Protein AF-A0A435B3I1-F1 (afdb_monomer)

Radius of gyration: 18.71 Å; Cα contacts (8 Å, |Δi|>4): 85; chains: 1; bounding box: 48×38×53 Å

Foldseek 3Di:
DPPPDDDDLVCLLQPPPDDCVVVVNDSDDDDPPDFADDAPDPVRVVCVVVVNDDDTGGVVVPDSVQQSVFVSVCVSVVHPTGGDDPDPVRVVVVVCVVPDDPPDDDDDDPDDDPVSVVVD

Secondary structure (DSSP, 8-state):
--TTSPPPHHHHHHHTT--GGGTTT-SSPP----SB---SSHHHHHHHHTTSS---SBTTT--HHHHHHHHHHHHHHT-S-----SSHHHHHHHHHHHH--TT------S---HHHHHH-

Sequence (120 aa):
MNPRQPASFATRAIHLGHDPAQHEGALTPPLHLTSTYAFDSAEAGAALFAGEAPGHIYSRISNPTLDLLERRCADLEGAEAGVALASGMGAICSVFWTFLSPGDEIITDNTLYGCTFAFM

Structure (mmCIF, N/CA/C/O backbone):
data_AF-A0A435B3I1-F1
#
_entry.id   AF-A0A435B3I1-F1
#
loop_
_atom_site.group_PDB
_atom_site.id
_atom_site.type_symbol
_atom_site.label_atom_id
_atom_site.label_alt_id
_atom_site.label_comp_id
_atom_site.label_asym_id
_atom_site.label_entity_id
_atom_site.label_seq_id
_atom_site.pdbx_PDB_ins_code
_atom_site.Cartn_x
_atom_site.Cartn_y
_atom_site.Cartn_z
_atom_site.occupancy
_atom_site.B_iso_or_equiv
_atom_site.auth_seq_id
_atom_site.auth_comp_id
_atom_site.auth_asym_id
_atom_site.auth_atom_id
_atom_site.pdbx_PDB_model_num
ATOM 1 N N . MET A 1 1 ? 21.363 -25.210 0.749 1.00 44.53 1 MET A N 1
ATOM 2 C CA . MET A 1 1 ? 20.382 -24.567 1.653 1.00 44.53 1 MET A CA 1
ATOM 3 C C . MET A 1 1 ? 19.151 -25.453 1.702 1.00 44.53 1 MET A C 1
ATOM 5 O O . MET A 1 1 ? 18.773 -25.969 0.660 1.00 44.53 1 MET A O 1
ATOM 9 N N . ASN A 1 2 ? 18.602 -25.717 2.888 1.00 37.25 2 ASN A N 1
ATOM 10 C CA . ASN A 1 2 ? 17.439 -26.590 3.052 1.00 37.25 2 ASN A CA 1
ATOM 11 C C . ASN A 1 2 ? 16.185 -25.854 2.530 1.00 37.25 2 ASN A C 1
ATOM 13 O O . ASN A 1 2 ? 15.832 -24.834 3.115 1.00 37.25 2 ASN A O 1
ATOM 17 N N . PRO A 1 3 ? 15.508 -26.323 1.468 1.00 54.50 3 PRO A N 1
ATOM 18 C CA . PRO A 1 3 ? 14.385 -25.616 0.834 1.00 54.50 3 PRO A CA 1
ATOM 19 C C . PRO A 1 3 ? 13.087 -25.592 1.673 1.00 54.50 3 PRO A C 1
ATOM 21 O O . PRO A 1 3 ? 12.021 -25.298 1.148 1.00 54.50 3 PRO A O 1
ATOM 24 N N . ARG A 1 4 ? 13.149 -25.941 2.968 1.00 54.47 4 ARG A N 1
ATOM 25 C CA . ARG A 1 4 ? 11.983 -26.177 3.842 1.00 54.47 4 ARG A CA 1
ATOM 26 C C . ARG A 1 4 ? 11.789 -25.168 4.971 1.00 54.47 4 ARG A C 1
ATOM 28 O O . ARG A 1 4 ? 10.816 -25.300 5.703 1.00 54.47 4 ARG A O 1
ATOM 35 N N . GLN A 1 5 ? 12.678 -24.194 5.140 1.00 64.94 5 GLN A N 1
ATOM 36 C CA . GLN A 1 5 ? 12.467 -23.127 6.118 1.00 64.94 5 GLN A CA 1
ATOM 37 C C . GLN A 1 5 ? 12.379 -21.783 5.404 1.00 64.94 5 GLN A C 1
ATOM 39 O O . GLN A 1 5 ? 13.292 -21.462 4.637 1.00 64.94 5 GLN A O 1
ATOM 44 N N . PRO A 1 6 ? 11.308 -21.001 5.642 1.00 73.25 6 PRO A N 1
ATOM 45 C CA . PRO A 1 6 ? 11.270 -19.626 5.179 1.00 73.25 6 PRO A CA 1
ATOM 46 C C . PRO A 1 6 ? 12.493 -18.887 5.727 1.00 73.25 6 PRO A C 1
ATOM 48 O O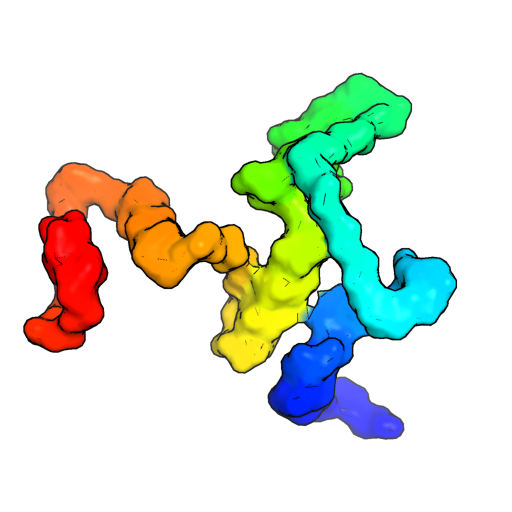 . PRO A 1 6 ? 12.977 -19.175 6.827 1.00 73.25 6 PRO A O 1
ATOM 51 N N . ALA A 1 7 ? 13.022 -17.961 4.930 1.00 90.12 7 ALA A N 1
ATOM 52 C CA . ALA A 1 7 ? 14.134 -17.128 5.358 1.00 90.12 7 ALA A CA 1
ATOM 53 C C . ALA A 1 7 ? 13.786 -16.389 6.665 1.00 90.12 7 ALA A C 1
ATOM 55 O O . ALA A 1 7 ? 12.616 -16.152 6.971 1.00 90.12 7 ALA A O 1
ATOM 56 N N . SER A 1 8 ? 14.806 -16.010 7.440 1.00 95.75 8 SER A N 1
ATOM 57 C CA . SER A 1 8 ? 14.591 -15.289 8.701 1.00 95.75 8 SER A CA 1
ATOM 58 C C . SER A 1 8 ? 13.814 -13.981 8.485 1.00 95.75 8 SER A C 1
ATOM 60 O O . SER A 1 8 ? 13.887 -13.390 7.405 1.00 95.75 8 SER A O 1
ATOM 62 N N . PHE A 1 9 ? 13.125 -13.485 9.520 1.00 97.00 9 PHE A N 1
ATOM 63 C CA . PHE A 1 9 ? 12.417 -12.198 9.468 1.00 97.00 9 PHE A CA 1
ATOM 64 C C . PHE A 1 9 ? 13.310 -11.069 8.930 1.00 97.00 9 PHE A C 1
ATOM 66 O O . PHE A 1 9 ? 12.921 -10.370 8.001 1.00 97.00 9 PHE A O 1
ATOM 73 N N . ALA A 1 10 ? 14.540 -10.947 9.445 1.00 97.94 10 ALA A N 1
ATOM 74 C CA . ALA A 1 10 ? 15.489 -9.924 9.007 1.00 97.94 10 ALA A CA 1
ATOM 75 C C . ALA A 1 10 ? 15.873 -10.076 7.526 1.00 97.94 10 ALA A C 1
ATOM 77 O O . ALA A 1 10 ? 15.958 -9.088 6.802 1.00 97.94 10 ALA A O 1
ATOM 78 N N . THR A 1 11 ? 16.054 -11.312 7.049 1.00 97.06 11 THR A N 1
ATOM 79 C CA . THR A 1 11 ? 16.328 -11.576 5.630 1.00 97.06 11 THR A CA 1
ATOM 80 C C . THR A 1 11 ? 15.153 -11.147 4.754 1.00 97.06 11 THR A C 1
ATOM 82 O O . THR A 1 11 ? 15.364 -10.474 3.748 1.00 97.06 11 THR A O 1
ATOM 85 N N . ARG A 1 12 ? 13.916 -11.487 5.140 1.00 96.81 12 ARG A N 1
ATOM 86 C CA . ARG A 1 12 ? 12.712 -11.098 4.390 1.00 96.81 12 ARG A CA 1
ATOM 87 C C . ARG A 1 12 ? 12.511 -9.580 4.391 1.00 96.81 12 ARG A C 1
ATOM 89 O O . ARG A 1 12 ? 12.287 -9.002 3.333 1.00 96.81 12 ARG A O 1
ATOM 96 N N . ALA A 1 13 ? 12.722 -8.920 5.529 1.00 97.56 13 ALA A N 1
ATOM 97 C CA . ALA A 1 13 ? 12.597 -7.468 5.661 1.00 97.56 13 ALA A CA 1
ATOM 98 C C . ALA A 1 13 ? 13.587 -6.678 4.783 1.00 97.56 13 ALA A C 1
ATOM 100 O O . ALA A 1 13 ? 13.303 -5.545 4.393 1.00 97.56 13 ALA A O 1
ATOM 101 N N . ILE A 1 14 ? 14.737 -7.267 4.446 1.00 96.56 14 ILE A N 1
ATOM 102 C CA . ILE A 1 14 ? 15.728 -6.642 3.563 1.00 96.56 14 ILE A CA 1
ATOM 103 C C . ILE A 1 14 ? 15.472 -7.009 2.094 1.00 96.56 14 ILE A C 1
ATOM 105 O O . ILE A 1 14 ? 15.482 -6.128 1.234 1.00 96.56 14 ILE A O 1
ATOM 109 N N . HIS A 1 15 ? 15.254 -8.292 1.797 1.00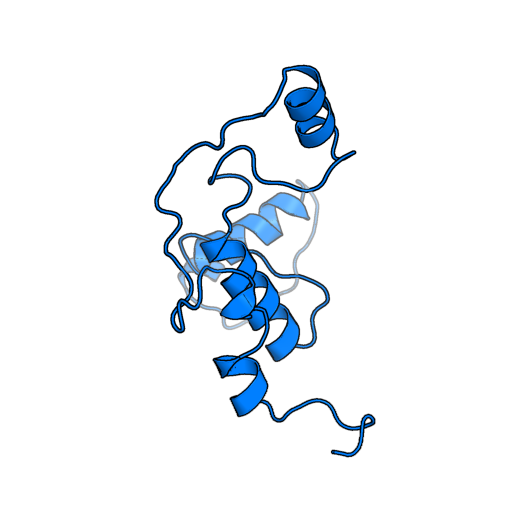 95.56 15 HIS A N 1
ATOM 110 C CA . HIS A 1 15 ? 15.386 -8.821 0.435 1.00 95.56 15 HIS A CA 1
ATOM 111 C C . HIS A 1 15 ? 14.068 -9.151 -0.266 1.00 95.56 15 HIS A C 1
ATOM 113 O O . HIS A 1 15 ? 14.039 -9.211 -1.492 1.00 95.56 15 HIS A O 1
ATOM 119 N N . LEU A 1 16 ? 12.979 -9.397 0.466 1.00 95.62 16 LEU A N 1
ATOM 120 C CA . LEU A 1 16 ? 11.758 -9.906 -0.152 1.00 95.62 16 LEU A CA 1
ATOM 121 C C . LEU A 1 16 ? 11.174 -8.902 -1.157 1.00 95.62 16 LEU A C 1
ATOM 123 O O . LEU A 1 16 ? 11.069 -7.706 -0.874 1.00 95.62 16 LEU A O 1
ATOM 127 N N . GLY A 1 17 ? 10.801 -9.409 -2.331 1.00 93.62 17 GLY A N 1
ATOM 128 C CA . GLY A 1 17 ? 10.165 -8.646 -3.404 1.00 93.62 17 GLY A CA 1
ATOM 129 C C . GLY A 1 17 ? 11.118 -7.871 -4.319 1.00 93.62 17 GLY A C 1
ATOM 130 O O . GLY A 1 17 ? 10.638 -7.314 -5.296 1.00 93.62 17 GLY A O 1
ATOM 131 N N . HIS A 1 18 ? 12.432 -7.840 -4.052 1.00 96.56 18 HIS A N 1
ATOM 132 C CA . HIS A 1 18 ? 13.405 -7.147 -4.911 1.00 96.56 18 HIS A CA 1
ATOM 133 C C . HIS A 1 18 ? 14.507 -8.087 -5.397 1.00 96.56 18 HIS A C 1
ATOM 135 O O . HIS A 1 18 ? 15.271 -8.622 -4.593 1.00 96.56 18 HIS A O 1
ATOM 141 N N . ASP A 1 19 ? 14.620 -8.229 -6.714 1.00 96.12 19 ASP A N 1
ATOM 142 C CA . ASP A 1 19 ? 15.741 -8.894 -7.375 1.00 96.12 19 ASP A CA 1
ATOM 143 C C . ASP A 1 19 ? 16.472 -7.882 -8.276 1.00 96.12 19 ASP A C 1
ATOM 145 O O . ASP A 1 19 ? 15.935 -7.497 -9.319 1.00 96.12 19 ASP A O 1
ATOM 149 N N . PRO A 1 20 ? 17.703 -7.454 -7.929 1.00 96.81 20 PRO A N 1
ATOM 150 C CA . PRO A 1 20 ? 18.486 -6.536 -8.754 1.00 96.81 20 PRO A CA 1
ATOM 151 C C . PRO A 1 20 ? 18.653 -6.986 -10.212 1.00 96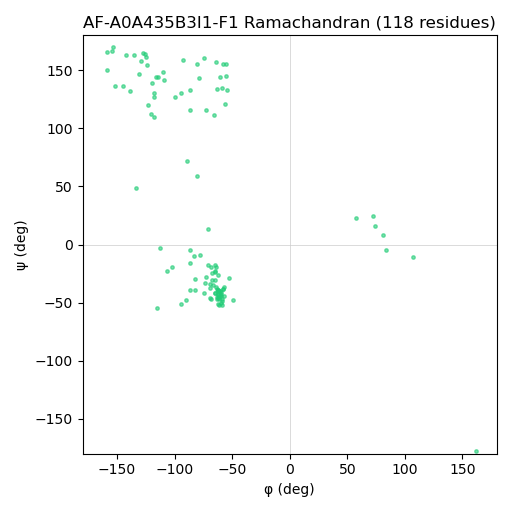.81 20 PRO A C 1
ATOM 153 O O . PRO A 1 20 ? 18.770 -6.138 -11.096 1.00 96.81 20 PRO A O 1
ATOM 156 N N . ALA A 1 21 ? 18.639 -8.295 -10.495 1.00 96.81 21 ALA A N 1
ATOM 157 C CA . ALA A 1 21 ? 18.764 -8.811 -11.859 1.00 96.81 21 ALA A CA 1
ATOM 158 C C . ALA A 1 21 ? 17.579 -8.419 -12.761 1.00 96.81 21 ALA A C 1
ATOM 160 O O . ALA A 1 21 ? 17.740 -8.339 -13.977 1.00 96.81 21 ALA A O 1
ATOM 161 N N . GLN A 1 22 ? 16.414 -8.128 -12.175 1.00 96.00 22 GLN A N 1
ATOM 162 C CA . GLN A 1 22 ? 15.220 -7.650 -12.883 1.00 96.00 22 GLN A CA 1
ATOM 163 C C . GLN A 1 22 ? 15.199 -6.121 -13.053 1.00 96.00 22 GLN A C 1
ATOM 165 O O . GLN A 1 22 ? 14.313 -5.583 -13.712 1.00 96.00 22 GLN A O 1
ATOM 170 N N . HIS A 1 23 ? 16.182 -5.418 -12.481 1.00 96.06 23 HIS A N 1
ATOM 171 C CA . HIS A 1 23 ? 16.236 -3.957 -12.410 1.00 96.06 23 HIS A CA 1
ATOM 172 C C . HIS A 1 23 ? 17.622 -3.420 -12.797 1.00 96.06 23 HIS A C 1
ATOM 174 O O . HIS A 1 23 ? 18.206 -2.620 -12.071 1.00 96.06 23 HIS A O 1
ATOM 180 N N . GLU A 1 24 ? 18.177 -3.888 -13.920 1.00 97.56 24 GLU A N 1
ATOM 181 C CA . GLU A 1 24 ? 19.459 -3.410 -14.483 1.00 97.56 24 GLU A CA 1
ATOM 182 C C . GLU A 1 24 ? 20.663 -3.531 -13.520 1.00 97.56 24 GLU A C 1
ATOM 184 O O . GLU A 1 24 ? 21.665 -2.831 -13.649 1.00 97.56 24 GLU A O 1
ATOM 189 N N . GLY A 1 25 ? 20.584 -4.429 -12.533 1.00 97.25 25 GLY A N 1
ATOM 190 C CA . GLY A 1 25 ? 21.606 -4.594 -11.499 1.00 97.25 25 GLY A CA 1
ATOM 191 C C . GLY A 1 25 ? 21.520 -3.580 -10.353 1.00 97.25 25 GLY A C 1
ATOM 192 O O . GLY A 1 25 ? 22.413 -3.552 -9.503 1.00 97.25 25 GLY A O 1
ATOM 193 N N . ALA A 1 26 ? 20.466 -2.760 -10.286 1.00 97.69 26 ALA A N 1
ATOM 194 C CA . ALA A 1 26 ? 20.266 -1.799 -9.209 1.00 97.69 26 ALA A CA 1
ATOM 195 C C . ALA A 1 26 ? 20.032 -2.514 -7.867 1.00 97.69 26 ALA A C 1
ATOM 197 O O . ALA A 1 26 ? 18.997 -3.144 -7.631 1.00 97.69 26 ALA A O 1
ATOM 198 N N . LEU A 1 27 ? 21.004 -2.398 -6.956 1.00 97.44 27 LEU A N 1
ATOM 199 C CA . LEU A 1 27 ? 20.909 -2.999 -5.624 1.00 97.44 27 LEU A CA 1
ATOM 200 C C . LEU A 1 27 ? 19.741 -2.413 -4.820 1.00 97.44 27 LEU A C 1
ATOM 202 O O . LEU A 1 27 ? 19.004 -3.152 -4.172 1.00 97.44 27 LEU A O 1
ATOM 206 N N . THR A 1 28 ? 19.568 -1.094 -4.882 1.00 97.62 28 THR A N 1
ATOM 207 C CA . THR A 1 28 ? 18.419 -0.400 -4.297 1.00 97.62 28 THR A CA 1
ATOM 208 C C . THR A 1 28 ? 17.273 -0.381 -5.313 1.00 97.62 28 THR A C 1
ATOM 210 O O . THR A 1 28 ? 17.523 -0.008 -6.461 1.00 97.62 28 THR A O 1
ATOM 213 N N . PRO A 1 29 ? 16.031 -0.721 -4.919 1.00 97.88 29 PRO A N 1
ATOM 214 C CA . PRO A 1 29 ? 14.874 -0.617 -5.804 1.00 97.88 29 PRO A CA 1
ATOM 215 C C . PRO A 1 29 ? 14.726 0.797 -6.395 1.00 97.88 29 PRO A C 1
ATOM 217 O O . PRO A 1 29 ? 14.793 1.773 -5.639 1.00 97.88 29 PRO A O 1
ATOM 220 N N . PRO A 1 30 ? 14.502 0.943 -7.713 1.00 97.44 30 PRO A N 1
ATOM 221 C CA . PRO A 1 30 ? 14.241 2.242 -8.324 1.00 97.44 30 PRO A CA 1
ATOM 222 C C . PRO A 1 30 ? 12.978 2.922 -7.770 1.00 97.44 30 PRO A C 1
ATOM 224 O O . PRO A 1 30 ? 11.959 2.277 -7.497 1.00 97.44 30 PRO A O 1
ATOM 227 N N . LEU A 1 31 ? 13.020 4.252 -7.655 1.00 98.06 31 LEU A N 1
ATOM 228 C CA . LEU A 1 31 ? 11.865 5.061 -7.260 1.00 98.06 31 LEU A CA 1
ATOM 229 C C . LEU A 1 31 ? 11.015 5.420 -8.483 1.00 98.06 31 LEU A C 1
ATOM 231 O O . LEU A 1 31 ? 11.445 6.180 -9.350 1.00 98.06 31 LEU A O 1
ATOM 235 N N . HIS A 1 32 ? 9.778 4.933 -8.519 1.00 98.38 32 HIS A N 1
ATOM 236 C CA . HIS A 1 32 ? 8.824 5.208 -9.591 1.00 98.38 32 HIS A CA 1
ATOM 237 C C . HIS A 1 32 ? 8.010 6.469 -9.274 1.00 98.38 32 HIS A C 1
ATOM 239 O O . HIS A 1 32 ? 6.824 6.410 -8.949 1.00 98.38 32 HIS A O 1
ATOM 245 N N . LEU A 1 33 ? 8.660 7.633 -9.362 1.00 98.50 33 LEU A N 1
ATOM 246 C CA . LEU A 1 33 ? 8.058 8.949 -9.105 1.00 98.50 33 LEU A CA 1
ATOM 247 C C . LEU A 1 33 ? 7.264 9.468 -10.315 1.00 98.50 33 LEU A C 1
ATOM 249 O O . LEU A 1 33 ? 7.550 10.529 -10.865 1.00 98.50 33 LEU A O 1
ATOM 253 N N . THR A 1 34 ? 6.259 8.703 -10.735 1.00 98.56 34 THR A N 1
ATOM 254 C CA . THR A 1 34 ? 5.334 9.061 -11.818 1.00 98.56 34 THR A CA 1
ATOM 255 C C . THR A 1 34 ? 3.888 9.019 -11.335 1.00 98.56 34 THR A C 1
ATOM 257 O O . THR A 1 34 ? 3.550 8.291 -10.399 1.00 98.56 34 THR A O 1
ATOM 260 N N . SER A 1 35 ? 3.012 9.786 -11.979 1.00 98.50 35 SER A N 1
ATOM 261 C CA . SER A 1 35 ? 1.566 9.710 -11.760 1.00 98.50 35 SER A CA 1
ATOM 262 C C . SER A 1 35 ? 0.894 8.651 -12.637 1.00 98.50 35 SER A C 1
ATOM 264 O O . SER A 1 35 ? 0.004 7.960 -12.154 1.00 98.50 35 SER A O 1
ATOM 266 N N . THR A 1 36 ? 1.309 8.512 -13.898 1.00 98.25 36 THR A N 1
ATOM 267 C CA . THR A 1 36 ? 0.658 7.670 -14.915 1.00 98.25 36 THR A CA 1
ATOM 268 C C . THR A 1 36 ? 1.660 6.744 -15.596 1.00 98.25 36 THR A C 1
ATOM 270 O O . THR A 1 36 ? 2.859 7.038 -15.629 1.00 98.25 36 THR A O 1
ATOM 273 N N . TYR A 1 37 ? 1.155 5.654 -16.169 1.00 98.44 37 TYR A N 1
ATOM 274 C CA . TYR A 1 37 ? 1.931 4.682 -16.938 1.00 98.44 37 TYR A CA 1
ATOM 275 C C . TYR A 1 37 ? 1.449 4.664 -18.390 1.00 98.44 37 TYR A C 1
ATOM 277 O O . TYR A 1 37 ? 0.267 4.883 -18.658 1.00 98.44 37 TYR A O 1
ATOM 285 N N . ALA A 1 38 ? 2.378 4.478 -19.326 1.00 98.00 38 ALA A N 1
ATOM 286 C CA . ALA A 1 38 ? 2.061 4.350 -20.744 1.00 98.00 38 ALA A CA 1
ATOM 287 C C . ALA A 1 38 ? 1.587 2.924 -21.065 1.00 98.00 38 ALA A C 1
ATOM 289 O O . ALA A 1 38 ? 1.957 1.977 -20.373 1.00 98.00 38 ALA A O 1
ATOM 290 N N . PHE A 1 39 ? 0.801 2.786 -22.134 1.00 97.50 39 PHE A N 1
ATOM 291 C CA . PHE A 1 39 ? 0.358 1.495 -22.661 1.00 97.50 39 PHE A CA 1
ATOM 292 C C . PHE A 1 39 ? 0.952 1.271 -24.047 1.00 97.50 39 PHE A C 1
ATOM 294 O O . PHE A 1 39 ? 1.044 2.214 -24.836 1.00 97.50 39 PHE A O 1
ATOM 301 N N . ASP A 1 40 ? 1.286 0.022 -24.359 1.00 95.19 40 ASP A N 1
ATOM 302 C CA . ASP A 1 40 ? 1.810 -0.352 -25.677 1.00 95.19 40 ASP A CA 1
ATOM 303 C C . ASP A 1 40 ? 0.753 -0.208 -26.786 1.00 95.19 40 ASP A C 1
ATOM 305 O O . ASP A 1 40 ? 1.081 0.091 -27.934 1.00 95.19 40 ASP A O 1
ATOM 309 N N . SER A 1 41 ? -0.528 -0.401 -26.447 1.00 98.00 41 SER A N 1
ATOM 310 C CA . SER A 1 41 ? -1.667 -0.214 -27.350 1.00 98.00 41 SER A CA 1
ATOM 311 C C . SER A 1 41 ? -2.954 0.123 -26.587 1.00 98.00 41 SER A C 1
ATOM 313 O O . SER A 1 41 ? -3.020 0.015 -25.357 1.00 98.00 41 SER A O 1
ATOM 315 N N . ALA A 1 42 ? -4.002 0.521 -27.316 1.00 98.00 42 ALA A N 1
ATOM 316 C CA . ALA A 1 42 ? -5.321 0.767 -26.732 1.00 98.00 42 ALA A CA 1
ATOM 317 C C . ALA A 1 42 ? -5.926 -0.514 -26.129 1.00 98.00 42 ALA A C 1
ATOM 319 O O . ALA A 1 42 ? -6.519 -0.473 -25.053 1.00 98.00 42 ALA A O 1
ATOM 320 N N . GLU A 1 43 ? -5.726 -1.653 -26.792 1.00 98.12 43 GLU A N 1
ATOM 321 C CA . GLU A 1 43 ? -6.165 -2.975 -26.344 1.00 98.12 43 GLU A CA 1
ATOM 322 C C . GLU A 1 43 ? -5.451 -3.391 -25.054 1.00 98.12 43 GLU A C 1
ATOM 324 O O . GLU A 1 43 ? -6.098 -3.881 -24.130 1.00 98.12 43 GLU A O 1
ATOM 329 N N . ALA A 1 44 ? -4.140 -3.134 -24.949 1.00 97.38 44 ALA A N 1
ATOM 330 C CA . ALA A 1 44 ? -3.382 -3.391 -23.725 1.00 97.38 44 ALA A CA 1
ATOM 331 C C . ALA A 1 44 ? -3.904 -2.547 -22.551 1.00 97.38 44 ALA A C 1
ATOM 333 O O . ALA A 1 44 ? -4.111 -3.064 -21.453 1.00 97.38 44 ALA A O 1
ATOM 334 N N . GLY A 1 45 ? -4.186 -1.261 -22.794 1.00 97.31 45 GLY A N 1
ATOM 335 C CA . GLY A 1 45 ? -4.820 -0.394 -21.801 1.00 97.31 45 GLY A CA 1
ATOM 336 C C . GLY A 1 45 ? -6.186 -0.927 -21.359 1.00 97.31 45 GLY A C 1
ATOM 337 O O . GLY A 1 45 ? -6.449 -1.021 -20.162 1.00 97.31 45 GLY A O 1
ATOM 338 N N . ALA A 1 46 ? -7.040 -1.328 -22.305 1.00 97.94 46 ALA A N 1
ATOM 339 C CA . ALA A 1 46 ? -8.363 -1.877 -22.005 1.00 97.94 46 ALA A CA 1
ATOM 340 C C . ALA A 1 46 ? -8.291 -3.140 -21.128 1.00 97.94 46 ALA A C 1
ATOM 342 O O . ALA A 1 46 ? -9.017 -3.225 -20.138 1.00 97.94 46 ALA A O 1
ATOM 343 N N . ALA A 1 47 ? -7.379 -4.069 -21.434 1.00 98.00 47 ALA A N 1
ATOM 344 C CA . ALA A 1 47 ? -7.177 -5.286 -20.647 1.00 98.00 47 ALA A CA 1
ATOM 345 C C . ALA A 1 47 ? -6.728 -4.989 -19.203 1.00 98.00 47 ALA A C 1
ATOM 347 O O . ALA A 1 47 ? -7.214 -5.616 -18.261 1.00 98.00 47 ALA A O 1
ATOM 348 N N . LEU A 1 48 ? -5.850 -3.995 -19.004 1.00 97.00 48 LEU A N 1
ATOM 349 C CA . LEU A 1 48 ? -5.447 -3.544 -17.665 1.00 97.00 48 LEU A CA 1
ATOM 350 C C . LEU A 1 48 ? -6.634 -2.971 -16.878 1.00 97.00 48 LEU A C 1
ATOM 352 O O . LEU A 1 48 ? -6.839 -3.335 -15.722 1.00 97.00 48 LEU A O 1
ATOM 356 N N . PHE A 1 49 ? -7.440 -2.098 -17.492 1.00 96.94 49 PHE A N 1
ATOM 357 C CA . PHE A 1 49 ? -8.618 -1.514 -16.837 1.00 96.94 49 PHE A CA 1
ATOM 358 C C . PHE A 1 49 ? -9.698 -2.551 -16.502 1.00 96.94 49 PHE A C 1
ATOM 360 O O . PHE A 1 49 ? -10.407 -2.382 -15.511 1.00 96.94 49 PHE A O 1
ATOM 367 N N . ALA A 1 50 ? -9.816 -3.612 -17.303 1.00 97.44 50 ALA A N 1
ATOM 368 C CA . ALA A 1 50 ? -10.726 -4.727 -17.051 1.00 97.44 50 ALA A CA 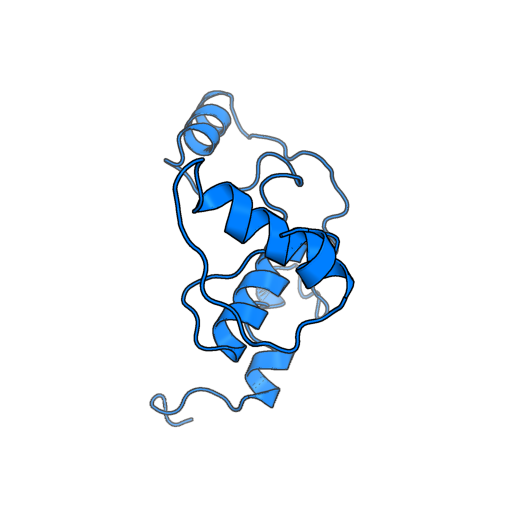1
ATOM 369 C C . ALA A 1 50 ? -10.208 -5.710 -15.981 1.00 97.44 50 ALA A C 1
ATOM 371 O O . ALA A 1 50 ? -10.954 -6.589 -15.553 1.00 97.44 50 ALA A O 1
ATOM 372 N N . GLY A 1 51 ? -8.951 -5.576 -15.535 1.00 95.56 51 GLY A N 1
ATOM 373 C CA . GLY A 1 51 ? -8.314 -6.517 -14.608 1.00 95.56 51 GLY A CA 1
ATOM 374 C C . GLY A 1 51 ? -7.929 -7.855 -15.252 1.00 95.56 51 GLY A C 1
ATOM 375 O O . GLY A 1 51 ? -7.667 -8.827 -14.551 1.00 95.56 51 GLY A O 1
ATOM 376 N N . GLU A 1 52 ? -7.895 -7.914 -16.583 1.00 97.62 52 GLU A N 1
ATOM 377 C CA . GLU A 1 52 ? -7.571 -9.113 -17.367 1.00 97.62 52 GLU A CA 1
ATOM 378 C C . GLU A 1 52 ? -6.058 -9.271 -17.589 1.00 97.62 52 GLU A C 1
ATOM 380 O O . GLU A 1 52 ? -5.583 -10.353 -17.938 1.00 97.62 52 GLU A O 1
ATOM 385 N N . ALA A 1 53 ? -5.291 -8.202 -17.363 1.00 96.44 53 ALA A N 1
ATOM 386 C CA . ALA A 1 53 ? -3.836 -8.187 -17.419 1.00 96.44 53 ALA A CA 1
ATOM 387 C C . ALA A 1 53 ? -3.243 -7.518 -16.163 1.00 96.44 53 ALA A C 1
ATOM 389 O O . ALA A 1 53 ? -3.840 -6.579 -15.630 1.00 96.44 53 ALA A O 1
ATOM 390 N N . PRO A 1 54 ? -2.062 -7.956 -15.685 1.00 95.81 54 PRO A N 1
ATOM 391 C CA . PRO A 1 54 ? -1.358 -7.283 -14.603 1.00 95.81 54 PRO A CA 1
ATOM 392 C C . PRO A 1 54 ? -0.621 -6.044 -15.122 1.00 95.81 54 PRO A C 1
ATOM 394 O O . PRO A 1 54 ? -0.032 -6.059 -16.201 1.00 95.81 54 PRO A O 1
ATOM 397 N N . GLY A 1 55 ? -0.582 -4.989 -14.316 1.00 95.75 55 GLY A N 1
ATOM 398 C CA . GLY A 1 55 ? 0.206 -3.801 -14.615 1.00 95.75 55 GLY A CA 1
ATOM 399 C C . GLY A 1 55 ? -0.242 -2.590 -13.813 1.00 95.75 55 GLY A C 1
ATOM 400 O O . GLY A 1 55 ? -1.144 -2.663 -12.977 1.00 95.75 55 GLY A O 1
ATOM 401 N N . HIS A 1 56 ? 0.407 -1.463 -14.082 1.00 97.75 56 HIS A N 1
ATOM 402 C CA . HIS A 1 56 ? 0.092 -0.189 -13.453 1.00 97.75 56 HIS A CA 1
ATOM 403 C C . HIS A 1 56 ? -0.562 0.743 -14.470 1.00 97.75 56 HIS A C 1
ATOM 405 O O . HIS A 1 56 ? -0.182 0.778 -15.636 1.00 97.75 56 HIS A O 1
ATOM 411 N N . ILE A 1 57 ? -1.554 1.499 -14.010 1.00 98.25 57 ILE A N 1
ATOM 412 C CA . ILE A 1 57 ? -2.331 2.438 -14.832 1.00 98.25 57 ILE A CA 1
ATOM 413 C C . ILE A 1 57 ? -2.071 3.858 -14.334 1.00 98.25 57 ILE A C 1
ATOM 415 O O . ILE A 1 57 ? -1.637 4.738 -15.076 1.00 98.25 57 ILE A O 1
ATOM 419 N N . TYR A 1 58 ? -2.295 4.071 -13.036 1.00 98.31 58 TYR A N 1
ATOM 420 C CA . TYR A 1 58 ? -2.170 5.365 -12.382 1.00 98.31 58 TYR A CA 1
ATOM 421 C C . TYR A 1 58 ? -1.800 5.174 -10.905 1.00 98.31 58 TYR A C 1
ATOM 423 O O . TYR A 1 58 ? -2.411 4.355 -10.218 1.00 98.31 58 TYR A O 1
ATOM 431 N N . SER A 1 59 ? -0.851 5.959 -10.390 1.00 98.69 59 SER A N 1
ATOM 432 C CA . SER A 1 59 ? -0.227 5.762 -9.069 1.00 98.69 59 SER A CA 1
ATOM 433 C C . SER A 1 59 ? -1.167 5.924 -7.872 1.00 98.69 59 SER A C 1
ATOM 435 O O . SER A 1 59 ? -0.848 5.451 -6.789 1.00 98.69 59 SER A O 1
ATOM 437 N N . ARG A 1 60 ? -2.340 6.552 -8.042 1.00 98.44 60 ARG A N 1
ATOM 438 C CA . ARG A 1 60 ? -3.394 6.544 -7.005 1.00 98.44 60 ARG A CA 1
ATOM 439 C C . ARG A 1 60 ? -4.003 5.150 -6.792 1.00 98.44 60 ARG A C 1
ATOM 441 O O . ARG A 1 60 ? -4.578 4.923 -5.739 1.00 98.44 60 ARG A O 1
ATOM 448 N N . ILE A 1 61 ? -3.938 4.273 -7.796 1.00 97.62 61 ILE A N 1
ATOM 449 C CA . ILE A 1 61 ? -4.472 2.903 -7.751 1.00 97.62 61 ILE A CA 1
ATOM 450 C C . ILE A 1 61 ? -3.359 1.930 -7.352 1.00 97.62 61 ILE A C 1
ATOM 452 O O . ILE A 1 61 ? -3.541 1.148 -6.430 1.00 97.62 61 ILE A O 1
ATOM 456 N N . SER A 1 62 ? -2.214 1.983 -8.040 1.00 98.06 62 SER A N 1
ATOM 457 C CA . SER A 1 62 ? -1.038 1.164 -7.728 1.00 98.06 62 SER A CA 1
ATOM 458 C C . SER A 1 62 ? 0.239 1.785 -8.302 1.00 98.06 62 SER A C 1
ATOM 460 O O . SER A 1 62 ? 0.211 2.458 -9.335 1.00 98.06 62 SER A O 1
ATOM 462 N N . ASN A 1 63 ? 1.377 1.550 -7.648 1.00 98.69 63 ASN A N 1
ATOM 463 C CA . ASN A 1 63 ? 2.691 2.061 -8.046 1.00 98.69 63 ASN A CA 1
ATOM 464 C C . ASN A 1 63 ? 3.772 1.010 -7.715 1.00 98.69 63 ASN A C 1
ATOM 466 O O . ASN A 1 63 ? 3.722 0.490 -6.604 1.00 98.69 63 ASN A O 1
ATOM 470 N N . PRO A 1 64 ? 4.759 0.714 -8.589 1.00 98.12 64 PRO A N 1
ATOM 471 C CA . PRO A 1 64 ? 5.752 -0.338 -8.344 1.00 98.12 64 PRO A CA 1
ATOM 472 C C . PRO A 1 64 ? 6.546 -0.170 -7.043 1.00 98.12 64 PRO A C 1
ATOM 474 O O . PRO A 1 64 ? 6.868 -1.144 -6.369 1.00 98.12 64 PRO A O 1
ATOM 477 N N . THR A 1 65 ? 6.864 1.071 -6.661 1.00 98.56 65 THR A N 1
ATOM 478 C CA . THR A 1 65 ? 7.579 1.344 -5.409 1.00 98.56 65 THR A CA 1
ATOM 479 C C . THR A 1 65 ? 6.702 1.046 -4.191 1.00 98.56 65 THR A C 1
ATOM 481 O O . THR A 1 65 ? 7.210 0.537 -3.193 1.00 98.56 65 THR A O 1
ATOM 484 N N . LEU A 1 66 ? 5.397 1.332 -4.264 1.00 98.62 66 LEU A N 1
ATOM 485 C CA . LEU A 1 66 ? 4.448 1.017 -3.192 1.00 98.62 66 LEU A CA 1
ATOM 486 C C . LEU A 1 66 ? 4.134 -0.483 -3.150 1.00 98.62 66 LEU A C 1
ATOM 488 O O . LEU A 1 66 ? 4.160 -1.054 -2.071 1.00 98.62 66 LEU A O 1
ATOM 492 N N . ASP A 1 67 ? 3.951 -1.134 -4.297 1.00 98.19 67 ASP A N 1
ATOM 493 C CA . ASP A 1 67 ? 3.688 -2.577 -4.408 1.00 98.19 67 ASP A CA 1
ATOM 494 C C . ASP A 1 67 ? 4.807 -3.414 -3.760 1.00 98.19 67 ASP A C 1
ATOM 496 O O . ASP A 1 67 ? 4.545 -4.378 -3.039 1.00 98.19 67 ASP A O 1
ATOM 500 N N . LEU A 1 68 ? 6.070 -2.996 -3.903 1.00 98.38 68 LEU A N 1
ATOM 501 C CA . LEU A 1 68 ? 7.181 -3.615 -3.176 1.00 98.38 68 LEU A CA 1
ATOM 502 C C . LEU A 1 68 ? 7.030 -3.490 -1.648 1.00 98.38 68 LEU A C 1
ATOM 504 O O . LEU A 1 68 ? 7.252 -4.465 -0.926 1.00 98.38 68 LEU A O 1
ATOM 508 N N . LEU A 1 69 ? 6.675 -2.300 -1.151 1.00 98.50 69 LEU A N 1
ATOM 509 C CA . LEU A 1 69 ? 6.432 -2.066 0.276 1.00 98.50 69 LEU A CA 1
ATOM 510 C C . LEU A 1 69 ? 5.252 -2.912 0.772 1.00 98.50 69 LEU A C 1
ATOM 512 O O . LEU A 1 69 ? 5.364 -3.572 1.801 1.00 98.50 69 LEU A O 1
ATOM 516 N N . GLU A 1 70 ? 4.154 -2.922 0.023 1.00 98.69 70 GLU A N 1
ATOM 517 C CA . GLU A 1 70 ? 2.915 -3.640 0.322 1.00 98.69 70 GLU A CA 1
ATOM 518 C C . GLU A 1 70 ? 3.152 -5.143 0.449 1.00 98.69 70 GLU A C 1
ATOM 520 O O . GLU A 1 70 ? 2.831 -5.730 1.484 1.00 98.69 70 GLU A O 1
ATOM 525 N N . ARG A 1 71 ? 3.797 -5.758 -0.551 1.00 98.06 71 ARG A N 1
ATOM 526 C CA . ARG A 1 71 ? 4.145 -7.188 -0.534 1.00 98.06 71 ARG A CA 1
ATOM 527 C C . ARG A 1 71 ? 5.068 -7.537 0.622 1.00 98.06 71 ARG A C 1
ATOM 529 O O . ARG A 1 71 ? 4.914 -8.586 1.244 1.00 98.06 71 ARG A O 1
ATOM 536 N N . ARG A 1 72 ? 6.036 -6.666 0.917 1.00 97.94 72 ARG A N 1
ATOM 537 C CA . ARG A 1 72 ? 6.989 -6.899 2.001 1.00 97.94 72 ARG A CA 1
ATOM 538 C C . ARG A 1 72 ? 6.324 -6.804 3.366 1.00 97.94 72 ARG A C 1
ATOM 540 O O . ARG A 1 72 ? 6.531 -7.688 4.186 1.00 97.94 72 ARG A O 1
ATOM 547 N N . CYS A 1 73 ? 5.511 -5.781 3.611 1.00 98.19 73 CYS A N 1
ATOM 548 C CA . CYS A 1 73 ? 4.740 -5.676 4.847 1.00 98.19 73 CYS A CA 1
ATOM 549 C C . CYS A 1 73 ? 3.778 -6.860 5.009 1.00 98.19 73 CYS A C 1
ATOM 551 O O . CYS A 1 73 ? 3.739 -7.445 6.087 1.00 98.19 73 CYS A O 1
ATOM 553 N N . ALA A 1 74 ? 3.078 -7.263 3.942 1.00 98.31 74 ALA A N 1
ATOM 554 C CA . ALA A 1 74 ? 2.176 -8.413 3.972 1.00 98.31 74 ALA A CA 1
ATOM 555 C C . ALA A 1 74 ? 2.901 -9.709 4.374 1.00 98.31 74 ALA A C 1
ATOM 557 O O . ALA A 1 74 ? 2.478 -10.386 5.307 1.00 98.31 74 ALA A O 1
ATOM 558 N N . ASP A 1 75 ? 4.045 -10.015 3.753 1.00 97.69 75 ASP A N 1
ATOM 559 C CA . ASP A 1 75 ? 4.852 -11.193 4.100 1.00 97.69 75 ASP A CA 1
ATOM 560 C C . ASP A 1 75 ? 5.357 -11.168 5.555 1.00 97.69 75 ASP A C 1
ATOM 562 O O . ASP A 1 75 ? 5.375 -12.203 6.235 1.00 97.69 75 ASP A O 1
ATOM 566 N N . LEU A 1 76 ? 5.768 -9.997 6.051 1.00 97.50 76 LEU A N 1
ATOM 567 C CA . LEU A 1 76 ? 6.265 -9.854 7.419 1.00 97.50 76 LEU A CA 1
ATOM 568 C C . LEU A 1 76 ? 5.159 -10.031 8.467 1.00 97.50 76 LEU A C 1
ATOM 570 O O . LEU A 1 76 ? 5.442 -10.605 9.518 1.00 97.50 76 LEU A O 1
ATOM 574 N N . GLU A 1 77 ? 3.933 -9.606 8.163 1.00 97.94 77 GLU A N 1
ATOM 575 C CA . GLU A 1 77 ? 2.739 -9.793 9.004 1.00 97.94 77 GLU A CA 1
ATOM 576 C C . GLU A 1 77 ? 2.080 -11.176 8.822 1.00 97.94 77 GLU A C 1
ATOM 578 O O . GLU A 1 77 ? 1.200 -11.557 9.591 1.00 97.94 77 GLU A O 1
ATOM 583 N N . GLY A 1 78 ? 2.495 -11.956 7.816 1.00 97.00 78 GLY A N 1
ATOM 584 C CA . GLY A 1 78 ? 1.857 -13.232 7.472 1.00 97.00 78 GLY A CA 1
ATOM 585 C C . GLY A 1 78 ? 0.485 -13.073 6.805 1.00 97.00 78 GLY A C 1
ATOM 586 O O . GLY A 1 78 ? -0.344 -13.977 6.889 1.00 97.00 78 GLY A O 1
ATOM 587 N N . ALA A 1 79 ? 0.244 -11.929 6.165 1.00 97.50 79 ALA A N 1
ATOM 588 C CA . ALA A 1 79 ? -0.971 -11.613 5.428 1.00 97.50 79 ALA A CA 1
ATOM 589 C C . ALA A 1 79 ? -0.848 -11.973 3.937 1.00 97.50 79 ALA A C 1
ATOM 591 O O . ALA A 1 79 ? 0.248 -12.067 3.384 1.00 97.50 79 ALA A O 1
ATOM 592 N N . GLU A 1 80 ? -1.990 -12.135 3.267 1.00 97.94 80 GLU A N 1
ATOM 593 C CA . GLU A 1 80 ? -2.045 -12.446 1.830 1.00 97.94 80 GLU A CA 1
ATOM 594 C C . GLU A 1 80 ? -1.688 -11.239 0.948 1.00 97.94 80 GLU A C 1
ATOM 596 O O . GLU A 1 80 ? -1.107 -11.400 -0.124 1.00 97.94 80 GLU A O 1
ATOM 601 N N . ALA A 1 81 ? -2.028 -10.029 1.397 1.00 98.00 81 ALA A N 1
ATOM 602 C CA . ALA A 1 81 ? -1.820 -8.784 0.667 1.00 98.00 81 ALA A CA 1
ATOM 603 C C . ALA A 1 81 ? -1.706 -7.588 1.623 1.00 98.00 81 ALA A C 1
ATOM 605 O O . ALA A 1 81 ? -2.043 -7.678 2.805 1.00 98.00 81 ALA A O 1
ATOM 606 N N . GLY A 1 82 ? -1.245 -6.455 1.093 1.00 97.88 82 GLY A N 1
ATOM 607 C CA . GLY A 1 82 ? -1.159 -5.181 1.799 1.00 97.88 82 GLY A CA 1
ATOM 608 C C . GLY A 1 82 ? -1.510 -4.019 0.875 1.00 97.88 82 GLY A C 1
ATOM 609 O O . GLY A 1 82 ? -1.515 -4.170 -0.342 1.00 97.88 82 GLY A O 1
ATOM 610 N N . VAL A 1 83 ? -1.804 -2.860 1.463 1.00 98.38 83 VAL A N 1
ATOM 611 C CA . VAL A 1 83 ? -2.026 -1.602 0.739 1.00 98.38 83 VAL A CA 1
ATOM 612 C C . VAL A 1 83 ? -1.346 -0.463 1.498 1.00 98.38 83 VAL A C 1
ATOM 614 O O . VAL A 1 83 ? -1.471 -0.358 2.720 1.00 98.38 83 VAL A O 1
ATOM 617 N N . ALA A 1 84 ? -0.594 0.377 0.793 1.00 98.56 84 ALA A N 1
ATOM 618 C CA . ALA A 1 84 ? 0.114 1.516 1.351 1.00 98.56 84 ALA A CA 1
ATOM 619 C C . ALA A 1 84 ? -0.741 2.780 1.215 1.00 98.56 84 ALA A C 1
ATOM 621 O O . ALA A 1 84 ? -1.245 3.108 0.142 1.00 98.56 84 ALA A O 1
ATOM 622 N N . LEU A 1 85 ? -0.886 3.524 2.312 1.00 98.69 85 LEU A N 1
ATOM 623 C CA . LEU A 1 85 ? -1.677 4.753 2.352 1.00 98.69 85 LEU A CA 1
ATOM 624 C C . LEU A 1 85 ? -0.8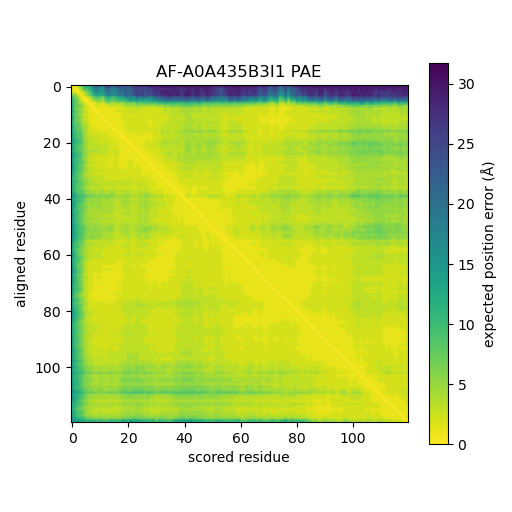54 5.931 2.862 1.00 98.69 85 LEU A C 1
ATOM 626 O O . LEU A 1 85 ? 0.172 5.774 3.519 1.00 98.69 85 LEU A O 1
ATOM 630 N N . ALA A 1 86 ? -1.340 7.137 2.574 1.00 98.56 86 ALA A N 1
ATOM 631 C CA . ALA A 1 86 ? -0.652 8.380 2.913 1.00 98.56 86 ALA A CA 1
ATOM 632 C C . ALA A 1 86 ? -0.498 8.622 4.430 1.00 98.56 86 ALA A C 1
ATOM 634 O O . ALA A 1 86 ? 0.323 9.442 4.834 1.00 98.56 86 ALA A O 1
ATOM 635 N N . SER A 1 87 ? -1.293 7.956 5.277 1.00 98.69 87 SER A N 1
ATOM 636 C CA . SER A 1 87 ? -1.191 8.042 6.738 1.00 98.69 87 SER A CA 1
ATOM 637 C C . SER A 1 87 ? -1.835 6.837 7.429 1.00 98.69 87 SER A C 1
ATOM 639 O O . SER A 1 87 ? -2.638 6.122 6.828 1.00 98.69 87 SER A O 1
ATOM 641 N N . GLY A 1 88 ? -1.544 6.658 8.724 1.00 98.38 88 GLY A N 1
ATOM 642 C CA . GLY A 1 88 ? -2.200 5.637 9.551 1.00 98.38 88 GLY A CA 1
ATOM 643 C C . GLY A 1 88 ? -3.721 5.825 9.638 1.00 98.38 88 GLY A C 1
ATOM 644 O O . GLY A 1 88 ? -4.465 4.863 9.485 1.00 98.38 88 GLY A O 1
ATOM 645 N N . MET A 1 89 ? -4.201 7.067 9.781 1.00 98.62 89 MET A N 1
ATOM 646 C CA . MET A 1 89 ? -5.643 7.352 9.728 1.00 98.62 89 MET A CA 1
ATOM 647 C C . MET A 1 89 ? -6.231 7.095 8.339 1.00 98.62 89 MET A C 1
ATOM 649 O O . MET A 1 89 ? -7.349 6.609 8.244 1.00 98.62 89 MET A O 1
ATOM 653 N N . GLY A 1 90 ? -5.477 7.352 7.264 1.00 98.62 90 GLY A N 1
ATOM 654 C CA . GLY A 1 90 ? -5.885 6.982 5.911 1.00 98.62 90 GLY A CA 1
ATOM 655 C C . GLY A 1 90 ? -6.156 5.482 5.794 1.00 98.62 90 GLY A C 1
ATOM 656 O O . GLY A 1 90 ? -7.192 5.103 5.253 1.00 98.62 90 GLY A O 1
ATOM 657 N N . ALA A 1 91 ? -5.278 4.643 6.356 1.00 98.56 91 ALA A N 1
ATOM 658 C CA . ALA A 1 91 ? -5.467 3.192 6.397 1.00 98.56 91 ALA A CA 1
ATOM 659 C C . ALA A 1 91 ? -6.727 2.787 7.175 1.00 98.56 91 ALA A C 1
ATOM 661 O O . ALA A 1 91 ? -7.579 2.092 6.628 1.00 98.56 91 ALA A O 1
ATOM 662 N N . ILE A 1 92 ? -6.886 3.282 8.408 1.00 98.44 92 ILE A N 1
ATOM 663 C CA . ILE A 1 92 ? -8.045 2.970 9.261 1.00 98.44 92 ILE A CA 1
ATOM 664 C C . ILE A 1 92 ? -9.356 3.402 8.594 1.00 98.44 92 ILE A C 1
ATOM 666 O O . ILE A 1 92 ? -10.276 2.597 8.457 1.00 98.44 92 ILE A O 1
ATOM 670 N N . CYS A 1 93 ? -9.436 4.649 8.122 1.00 98.25 93 CYS A N 1
ATOM 671 C CA . CYS A 1 93 ? -10.642 5.157 7.476 1.00 98.25 93 CYS A CA 1
ATOM 672 C C . CYS A 1 93 ? -10.968 4.378 6.198 1.00 98.25 93 CYS A C 1
ATOM 674 O O . CYS A 1 93 ? -12.134 4.092 5.956 1.00 98.25 93 CYS A O 1
ATOM 676 N N . SER A 1 94 ? -9.968 4.018 5.386 1.00 98.44 94 SER A N 1
ATOM 677 C CA . SER A 1 94 ? -10.205 3.265 4.145 1.00 98.44 94 SER A CA 1
ATOM 678 C C . SER A 1 94 ? -10.789 1.881 4.418 1.00 98.44 94 SER A C 1
ATOM 680 O O . SER A 1 94 ? -11.674 1.45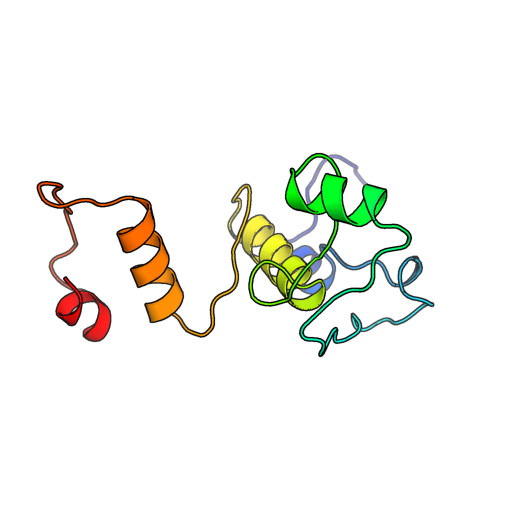1 3.684 1.00 98.44 94 SER A O 1
ATOM 682 N N . VAL A 1 95 ? -10.364 1.211 5.497 1.00 97.94 95 VAL A N 1
ATOM 683 C CA . VAL A 1 95 ? -10.983 -0.046 5.945 1.00 97.94 95 VAL A CA 1
ATOM 684 C C . VAL A 1 95 ? -12.445 0.190 6.330 1.00 97.94 95 VAL A C 1
ATOM 686 O O . VAL A 1 95 ? -13.325 -0.484 5.802 1.00 97.94 95 VAL A O 1
ATOM 689 N N . PHE A 1 96 ? -12.730 1.179 7.182 1.00 97.50 96 PHE A N 1
ATOM 690 C CA . 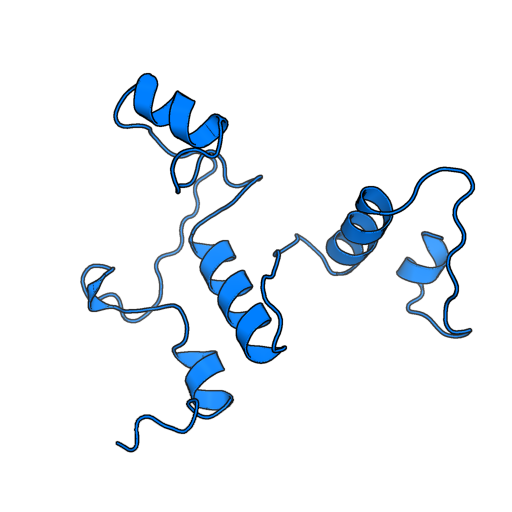PHE A 1 96 ? -14.104 1.442 7.634 1.00 97.50 96 PHE A CA 1
ATOM 691 C C . PHE A 1 96 ? -15.027 1.807 6.468 1.00 97.50 96 PHE A C 1
ATOM 693 O O . PHE A 1 96 ? -16.085 1.207 6.322 1.00 97.50 96 PHE A O 1
ATOM 700 N N . TRP A 1 97 ? -14.600 2.709 5.583 1.00 97.94 97 TRP A N 1
ATOM 701 C CA . TRP A 1 97 ? -15.381 3.103 4.407 1.00 97.94 97 TRP A CA 1
ATOM 702 C C . TRP A 1 97 ? -15.595 1.978 3.391 1.00 97.94 97 TRP A C 1
ATOM 704 O O . TRP A 1 97 ? -16.529 2.059 2.600 1.00 97.94 97 TRP A O 1
ATOM 714 N N . THR A 1 98 ? -14.740 0.954 3.384 1.00 98.38 98 THR A N 1
ATOM 715 C CA . THR A 1 98 ? -14.885 -0.191 2.474 1.00 98.38 98 THR A CA 1
ATOM 716 C C . THR A 1 98 ? -15.875 -1.219 3.010 1.00 98.38 98 THR A C 1
ATOM 718 O O . THR A 1 98 ? -16.626 -1.801 2.231 1.00 98.38 98 THR A O 1
ATOM 721 N N . PHE A 1 99 ? -15.868 -1.466 4.322 1.00 98.00 99 PHE A N 1
ATOM 722 C CA . PHE A 1 99 ? -16.620 -2.574 4.917 1.00 98.00 99 PHE A CA 1
ATOM 723 C C . PHE A 1 99 ? -17.924 -2.167 5.599 1.00 98.00 99 PHE A C 1
ATOM 725 O O . PHE A 1 99 ? -18.761 -3.038 5.810 1.00 98.00 99 PHE A O 1
ATOM 732 N N . LEU A 1 100 ? -18.099 -0.891 5.952 1.00 97.81 100 LEU A N 1
ATOM 733 C CA . LEU A 1 100 ? -19.232 -0.438 6.756 1.00 97.81 100 LEU A CA 1
ATOM 734 C C . LEU A 1 100 ? -20.216 0.408 5.954 1.00 97.81 100 LEU A C 1
ATOM 736 O O . LEU A 1 100 ? -19.852 1.166 5.055 1.00 97.81 100 LEU A O 1
ATOM 740 N N . SER A 1 101 ? -21.481 0.305 6.336 1.00 97.88 101 SER A N 1
ATOM 741 C CA . SER A 1 101 ? -22.617 1.051 5.809 1.00 97.88 101 SER A CA 1
ATOM 742 C C . SER A 1 101 ? -23.518 1.562 6.944 1.00 97.88 101 SER A C 1
ATOM 744 O O . SER A 1 101 ? -23.437 1.082 8.077 1.00 97.88 101 SER A O 1
ATOM 746 N N . PRO A 1 102 ? -24.402 2.549 6.681 1.00 97.94 102 PRO A N 1
ATOM 747 C CA . PRO A 1 102 ? -25.341 3.027 7.690 1.00 97.94 102 PRO A CA 1
ATOM 748 C C . PRO A 1 102 ? -26.204 1.888 8.247 1.00 97.94 102 PRO A C 1
ATOM 750 O O . PRO A 1 102 ? -26.945 1.248 7.503 1.00 97.94 102 PRO A O 1
ATOM 753 N N . GLY A 1 103 ? -26.128 1.680 9.562 1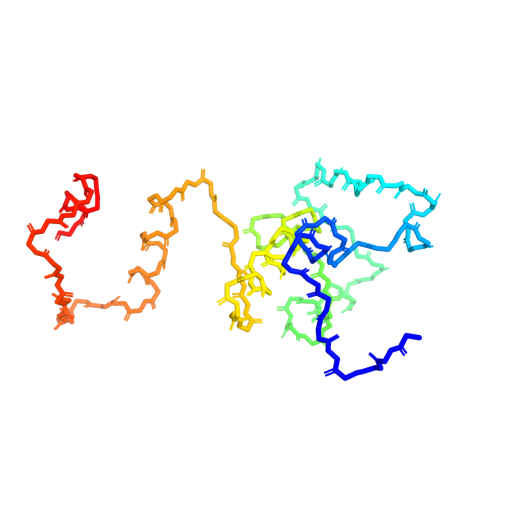.00 97.75 103 GLY A N 1
ATOM 754 C CA . GLY A 1 103 ? -26.825 0.602 10.268 1.00 97.75 103 GLY A CA 1
ATOM 755 C C . GLY A 1 103 ? -25.919 -0.535 10.747 1.00 97.75 103 GLY A C 1
ATOM 756 O O . GLY A 1 103 ? -26.382 -1.335 11.557 1.00 97.75 103 GLY A O 1
ATOM 757 N N . ASP A 1 104 ? -24.658 -0.585 10.310 1.00 98.19 104 ASP A N 1
ATOM 758 C CA . ASP A 1 104 ? -23.674 -1.542 10.825 1.00 98.19 104 ASP A CA 1
ATOM 759 C C . ASP A 1 104 ? -23.177 -1.157 12.229 1.00 98.19 104 ASP A C 1
ATOM 761 O O . ASP A 1 104 ? -23.276 -0.004 12.660 1.00 98.19 104 ASP A O 1
ATOM 765 N N . GLU A 1 105 ? -22.612 -2.133 12.941 1.00 97.62 105 GLU A N 1
ATOM 766 C CA . GLU A 1 105 ? -22.084 -1.982 14.299 1.00 97.62 105 GLU A CA 1
ATOM 767 C C . GLU A 1 105 ? -20.584 -2.311 14.338 1.00 97.62 105 GLU A C 1
ATOM 769 O O . GLU A 1 105 ? -20.133 -3.285 13.734 1.00 97.62 105 GLU A O 1
ATOM 774 N N . ILE A 1 106 ? -19.808 -1.515 15.082 1.00 96.88 106 ILE A N 1
ATOM 775 C CA . ILE A 1 106 ? -18.388 -1.760 15.360 1.00 96.88 106 ILE A CA 1
ATOM 776 C C . ILE A 1 106 ? -18.219 -1.943 16.868 1.00 96.88 106 ILE A C 1
ATOM 778 O O . ILE A 1 106 ? -18.644 -1.095 17.650 1.00 96.88 106 ILE A O 1
ATOM 782 N N . ILE A 1 107 ? -17.530 -3.008 17.275 1.00 97.31 107 ILE A N 1
ATOM 783 C CA . ILE A 1 107 ? -17.082 -3.195 18.658 1.00 97.31 107 ILE A CA 1
ATOM 784 C C . ILE A 1 107 ? -15.612 -2.793 18.739 1.00 97.31 107 ILE A C 1
ATOM 786 O O . ILE A 1 107 ? -14.783 -3.305 17.986 1.00 97.31 107 ILE A O 1
ATOM 790 N N . THR A 1 108 ? -15.277 -1.905 19.673 1.00 96.62 108 THR A N 1
ATOM 791 C CA . THR A 1 108 ? -13.900 -1.454 19.891 1.00 96.62 108 THR A CA 1
ATOM 792 C C . THR A 1 108 ? -13.459 -1.627 21.334 1.00 96.62 108 THR A C 1
ATOM 794 O O . THR A 1 108 ? -14.280 -1.779 22.238 1.00 96.62 108 THR A O 1
ATOM 797 N N . ASP A 1 109 ? -12.147 -1.559 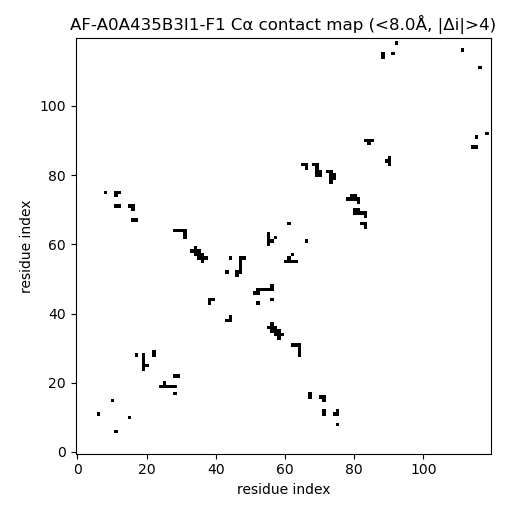21.563 1.00 97.38 109 ASP A N 1
ATOM 798 C CA . ASP A 1 109 ? -11.620 -1.386 22.914 1.00 97.38 109 ASP A CA 1
ATOM 799 C C . ASP A 1 109 ? -12.054 -0.028 23.499 1.00 97.38 109 ASP A C 1
ATOM 801 O O . ASP A 1 109 ? -12.344 0.921 22.762 1.00 97.38 109 ASP A O 1
ATOM 805 N N . ASN A 1 110 ? -12.069 0.075 24.830 1.00 96.44 110 ASN A N 1
ATOM 806 C CA . ASN A 1 110 ? -12.366 1.323 25.538 1.00 96.44 110 ASN A CA 1
ATOM 807 C C . ASN A 1 110 ? -11.263 2.381 25.364 1.00 96.44 110 ASN A C 1
ATOM 809 O O . ASN A 1 110 ? -11.494 3.564 25.613 1.00 96.44 110 ASN A O 1
ATOM 813 N N . THR A 1 111 ? -10.058 1.960 24.979 1.00 97.94 111 THR A N 1
ATOM 814 C CA . THR A 1 111 ? -8.883 2.809 24.801 1.00 97.94 111 THR A CA 1
ATOM 815 C C . THR A 1 111 ? -8.387 2.701 23.369 1.00 97.94 111 THR A C 1
ATOM 817 O O . THR A 1 111 ? -7.841 1.685 22.947 1.00 97.94 111 THR A O 1
ATOM 820 N N . LEU A 1 112 ? -8.515 3.794 22.624 1.00 98.12 112 LEU A N 1
ATOM 821 C CA . LEU A 1 112 ? -8.034 3.899 21.252 1.00 98.12 112 LEU A CA 1
ATOM 822 C C . LEU A 1 112 ? -7.146 5.125 21.080 1.00 98.12 112 LEU A C 1
ATOM 824 O O . LEU A 1 112 ? -7.149 6.054 21.891 1.00 98.12 112 LEU A O 1
ATOM 828 N N . TYR A 1 113 ? -6.410 5.155 19.971 1.00 98.06 113 TYR A N 1
ATOM 829 C CA . TYR A 1 113 ? -5.755 6.376 19.525 1.00 98.06 113 TYR A CA 1
ATOM 830 C C . TYR A 1 113 ? -6.796 7.485 19.291 1.00 98.06 113 TYR A C 1
ATOM 832 O O . TYR A 1 113 ? -7.829 7.258 18.662 1.00 98.06 113 TYR A O 1
ATOM 840 N N . GLY A 1 114 ? -6.518 8.699 19.778 1.00 98.31 114 GLY A N 1
ATOM 841 C CA . GLY A 1 114 ? -7.511 9.776 19.851 1.00 98.31 114 GLY A CA 1
ATOM 842 C C . GLY A 1 114 ? -8.148 10.158 18.511 1.00 98.31 114 GLY A C 1
ATOM 843 O O . GLY A 1 114 ? -9.350 10.391 18.462 1.00 98.31 114 GLY A O 1
ATOM 844 N N . CYS A 1 115 ? -7.388 10.172 17.409 1.00 98.25 115 CYS A N 1
ATOM 845 C CA . CYS A 1 115 ? -7.964 10.476 16.093 1.00 98.25 115 CYS A CA 1
ATOM 846 C C . CYS A 1 115 ? -8.826 9.332 15.544 1.00 98.25 115 CYS A C 1
ATOM 848 O O . CYS A 1 115 ? -9.758 9.598 14.796 1.00 98.25 115 CYS A O 1
ATOM 850 N N . THR A 1 116 ? -8.539 8.081 15.920 1.00 98.31 116 THR A N 1
ATOM 851 C CA . THR A 1 116 ? -9.394 6.934 15.588 1.00 98.31 116 THR A CA 1
ATOM 852 C C . THR A 1 116 ? -10.712 7.029 16.335 1.00 98.31 116 THR A C 1
ATOM 854 O O . THR A 1 116 ? -11.761 6.921 15.716 1.00 98.31 116 THR A O 1
ATOM 857 N N . PHE A 1 117 ? -10.660 7.317 17.638 1.00 97.38 117 PHE A N 1
ATOM 858 C CA . PHE A 1 117 ? -11.859 7.533 18.444 1.00 97.38 117 PHE A CA 1
ATOM 859 C C . PHE A 1 117 ? -12.709 8.697 17.923 1.00 97.38 117 PHE A C 1
ATOM 861 O O . PHE A 1 117 ? -13.917 8.567 17.840 1.00 97.38 117 PHE A O 1
ATOM 868 N N . ALA A 1 118 ? -12.088 9.812 17.527 1.00 97.12 118 ALA A N 1
ATOM 869 C CA . ALA A 1 118 ? -12.807 10.978 17.011 1.00 97.12 118 ALA A CA 1
ATOM 870 C C . ALA A 1 118 ? -13.430 10.782 15.614 1.00 97.12 118 ALA A C 1
ATOM 872 O O . ALA A 1 118 ? -14.243 11.607 15.204 1.00 97.12 118 ALA A O 1
ATOM 873 N N . PHE A 1 119 ? -12.998 9.768 14.855 1.00 94.81 119 PHE A N 1
ATOM 874 C CA . PHE A 1 119 ? -13.559 9.450 13.539 1.00 94.81 119 PHE A CA 1
ATOM 875 C C . PHE A 1 119 ? -14.839 8.606 13.629 1.00 94.81 119 PHE A C 1
ATOM 877 O O . PHE A 1 119 ? -15.672 8.694 12.727 1.00 94.81 119 PHE A O 1
ATOM 884 N N . MET A 1 120 ? -14.962 7.791 14.680 1.00 87.75 120 MET A N 1
ATOM 885 C CA . MET A 1 120 ? -16.133 6.952 14.955 1.00 87.75 120 MET A CA 1
ATOM 886 C C . MET A 1 120 ? -17.273 7.766 15.561 1.00 87.75 120 MET A C 1
ATOM 888 O O . MET A 1 120 ? -18.434 7.446 15.231 1.00 87.75 120 MET A O 1
#

Solvent-accessible surface area (backbone atoms only — not comparable to full-atom values): 7850 Å² total; per-residue (Å²): 132,74,95,84,62,81,73,54,71,71,54,42,76,72,45,49,85,63,59,30,83,82,49,90,61,38,84,64,82,74,81,68,92,56,63,68,52,86,63,98,42,73,66,55,43,50,35,42,78,72,66,76,41,90,83,62,60,35,44,92,81,43,40,74,52,50,51,38,51,14,53,35,52,11,59,76,72,73,44,96,64,55,80,80,61,98,39,73,66,51,46,54,50,52,52,48,68,71,77,56,58,97,88,66,85,85,90,74,74,98,77,67,60,67,71,62,59,74,72,110

Mean predicted aligned error: 4.07 Å

pLDDT: mean 95.33, std 9.78, range [37.25, 98.69]

Nearest PDB structures (foldseek):
  3vk3-assembly1_A  TM=9.958E-01  e=8.716E-11  Pseudomonas putida
  7f1p-assembly1_C  TM=9.950E-01  e=9.305E-11  Pseudomonas putida
  2o7c-assembly1_A  TM=9.788E-01  e=2.180E-10  Pseudomonas putida
  8erb-assembly6_I  TM=9.419E-01  e=6.360E-06  Fusarium fujikuroi
  8erb-assembly5_F  TM=9.602E-01  e=1.224E-05  Fusarium fujikuroi